Protein AF-A0A0T8UBR5-F1 (afdb_monomer)

InterPro domains:
  IPR018337 Cell wall/choline-binding repeat [PF19085] (29-69)
  IPR018337 Cell wall/choline-binding repeat [PS51170] (11-30)
  IPR018337 Cell wall/choline-binding repeat [PS51170] (32-51)

Organism: NCBI:txid257758

Solvent-accessible surface area (backbone atoms only — not comparable to full-atom values): 4221 Å² total; per-residue (Å²): 131,84,91,72,83,90,67,79,69,45,65,63,43,82,43,81,54,98,94,42,42,33,41,29,39,47,86,69,50,73,45,44,69,42,79,45,79,55,96,93,38,41,31,42,19,37,83,86,21,38,51,46,45,65,44,66,45,98,90,69,48,46,17,37,83,86,16,35,54,113

Secondary structure (DSSP, 8-state):
-----S---PPPEEEEETTEEEEE-TTSPBP-SEEEEETTEEEEE-TTSBBP-SEE-TTSPEE-TTSBB-

Radius of gyration: 14.47 Å; Cα contacts (8 Å, |Δi|>4): 135; chains: 1; bounding box: 36×30×38 Å

Mean predicted aligned error: 6.71 Å

Foldseek 3Di:
DDDDPDDPQQDWDWDDDPNFIAIAHSVRHTDEQDWDQDPNFIWHHHNVRTTDEQDADPVGFHHYNVRTTD

Structure (mmCIF, N/CA/C/O backbone):
data_AF-A0A0T8UBR5-F1
#
_entry.id   AF-A0A0T8UBR5-F1
#
loop_
_atom_site.group_PDB
_atom_site.id
_atom_site.type_symbol
_atom_site.label_atom_id
_atom_site.label_alt_id
_atom_site.label_comp_id
_atom_site.label_asym_id
_atom_site.label_entity_id
_atom_site.label_seq_id
_atom_site.pdbx_PDB_ins_code
_atom_site.Cartn_x
_atom_site.Cartn_y
_atom_site.Cartn_z
_atom_site.occupancy
_atom_site.B_iso_or_equiv
_atom_site.auth_seq_id
_atom_site.auth_comp_id
_atom_site.auth_asym_id
_atom_site.auth_atom_id
_atom_site.pdbx_PDB_model_num
ATOM 1 N N . MET A 1 1 ? 27.829 20.462 -24.996 1.00 41.47 1 MET A N 1
ATOM 2 C CA . MET A 1 1 ? 26.442 19.946 -24.998 1.00 41.47 1 MET A CA 1
ATOM 3 C C . MET A 1 1 ? 26.268 19.149 -23.720 1.00 41.47 1 MET A C 1
ATOM 5 O O . MET A 1 1 ? 27.168 18.393 -23.388 1.00 41.47 1 MET A O 1
ATOM 9 N N . ALA A 1 2 ? 25.222 19.452 -22.954 1.00 43.56 2 ALA A N 1
ATOM 10 C CA . ALA A 1 2 ? 25.068 19.078 -21.552 1.00 43.56 2 ALA A CA 1
ATOM 11 C C . ALA A 1 2 ? 25.285 17.580 -21.275 1.00 43.56 2 ALA A C 1
ATOM 13 O O . ALA A 1 2 ? 24.673 16.720 -21.903 1.00 43.56 2 ALA A O 1
ATOM 14 N N . SER A 1 3 ? 26.137 17.300 -20.290 1.00 55.50 3 SER A N 1
ATOM 15 C CA . SER A 1 3 ? 26.241 16.016 -19.611 1.00 55.50 3 SER A CA 1
ATOM 16 C C . SER A 1 3 ? 24.901 15.662 -18.970 1.00 55.50 3 SER A C 1
ATOM 18 O O . SER A 1 3 ? 24.511 16.318 -18.011 1.00 55.50 3 SER A O 1
ATOM 20 N N . ASN A 1 4 ? 24.217 14.630 -19.465 1.00 52.62 4 ASN A N 1
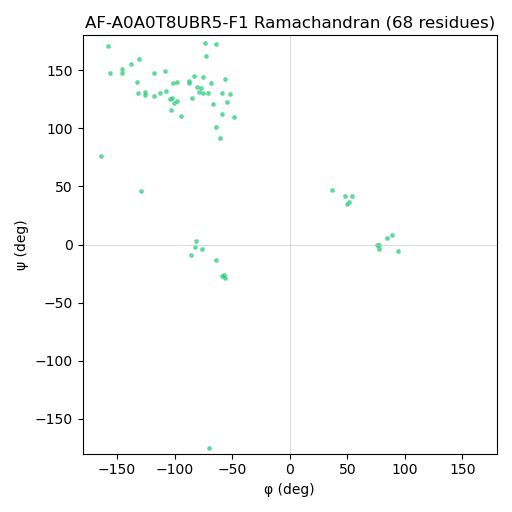ATOM 21 C CA . ASN A 1 4 ? 23.449 13.719 -18.613 1.00 52.62 4 ASN A CA 1
ATOM 22 C C . ASN A 1 4 ? 23.118 12.434 -19.388 1.00 52.62 4 ASN A C 1
ATOM 24 O O . ASN A 1 4 ? 22.008 12.247 -19.884 1.00 52.62 4 ASN A O 1
ATOM 28 N N . CYS A 1 5 ? 24.105 11.551 -19.542 1.00 42.75 5 CYS A N 1
ATOM 29 C CA . CYS A 1 5 ? 23.868 10.202 -20.041 1.00 4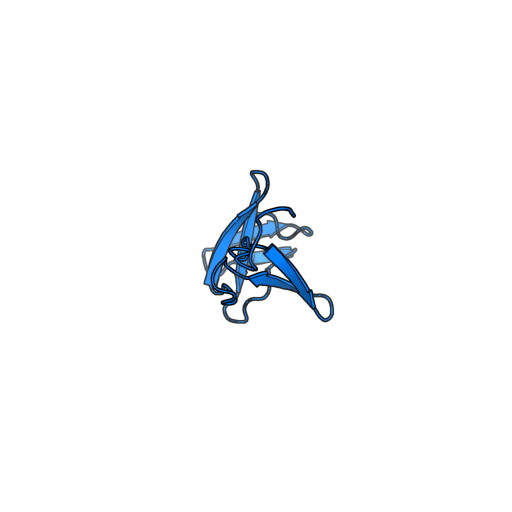2.75 5 CYS A CA 1
ATOM 30 C C . CYS A 1 5 ? 22.975 9.447 -19.043 1.00 42.75 5 CYS A C 1
ATOM 32 O O . CYS A 1 5 ? 23.449 9.002 -18.006 1.00 42.75 5 CYS A O 1
ATOM 34 N N . SER A 1 6 ? 21.683 9.346 -19.361 1.00 55.28 6 SER A N 1
ATOM 35 C CA . SER A 1 6 ? 20.822 8.159 -19.222 1.00 55.28 6 SER A CA 1
ATOM 36 C C . SER A 1 6 ? 21.042 7.250 -18.005 1.00 55.28 6 SER A C 1
ATOM 38 O O . SER A 1 6 ? 21.085 6.031 -18.130 1.00 55.28 6 SER A O 1
ATOM 40 N N . GLY A 1 7 ? 21.159 7.839 -16.821 1.00 48.84 7 GLY A N 1
ATOM 41 C CA . GLY A 1 7 ? 21.287 7.136 -15.550 1.00 48.84 7 GLY A CA 1
ATOM 42 C C . GLY A 1 7 ? 20.274 7.664 -14.551 1.00 48.84 7 GLY A C 1
ATOM 43 O O . GLY A 1 7 ? 20.646 7.985 -13.428 1.00 48.84 7 GLY A O 1
ATOM 44 N N . ALA A 1 8 ? 19.010 7.828 -14.964 1.00 55.25 8 ALA A N 1
ATOM 45 C CA . ALA A 1 8 ? 17.931 8.064 -14.016 1.00 55.25 8 ALA A CA 1
ATOM 46 C C . ALA A 1 8 ? 17.877 6.839 -13.098 1.00 55.25 8 ALA A C 1
ATOM 48 O O . ALA A 1 8 ? 17.253 5.832 -13.431 1.00 55.25 8 ALA A O 1
ATOM 49 N N . MET A 1 9 ? 18.601 6.898 -11.979 1.00 54.72 9 MET A N 1
ATOM 50 C CA . MET A 1 9 ? 18.388 6.016 -10.843 1.00 54.72 9 MET A CA 1
ATOM 51 C C . MET A 1 9 ? 16.883 6.083 -10.615 1.00 54.72 9 MET A C 1
ATOM 53 O O . MET A 1 9 ? 16.381 7.172 -10.324 1.00 54.72 9 MET A O 1
ATOM 57 N N . LYS A 1 10 ? 16.140 5.002 -10.901 1.00 58.62 10 LYS A N 1
ATOM 58 C CA . LYS A 1 10 ? 14.685 5.043 -10.734 1.00 58.62 10 LYS A CA 1
ATOM 59 C C . LYS A 1 10 ? 14.483 5.490 -9.290 1.00 58.62 10 LYS A C 1
ATOM 61 O O . LYS A 1 10 ? 15.089 4.930 -8.390 1.00 58.62 10 LYS A O 1
ATOM 66 N N . ALA A 1 11 ? 13.776 6.581 -9.052 1.00 72.94 11 ALA A N 1
ATOM 67 C CA . ALA A 1 11 ? 13.395 6.905 -7.690 1.00 72.94 11 ALA A CA 1
ATOM 68 C C . ALA A 1 11 ? 12.264 5.947 -7.322 1.00 72.94 11 ALA A C 1
ATOM 70 O O . ALA A 1 11 ? 11.452 5.598 -8.185 1.00 72.94 11 ALA A O 1
ATOM 71 N N . SER A 1 12 ? 12.213 5.503 -6.068 1.00 87.38 12 SER A N 1
ATOM 72 C CA . SER A 1 12 ? 11.063 4.734 -5.618 1.00 87.38 12 SER A CA 1
ATOM 73 C C . SER A 1 12 ? 9.798 5.577 -5.798 1.00 87.38 12 SER A C 1
ATOM 75 O O . SER A 1 12 ? 9.785 6.756 -5.435 1.00 87.38 12 SER A O 1
ATOM 77 N N . THR A 1 13 ? 8.764 5.020 -6.420 1.00 91.75 13 THR A N 1
ATOM 78 C CA . THR A 1 13 ? 7.603 5.799 -6.858 1.00 91.75 13 THR A CA 1
ATOM 79 C C . THR A 1 13 ? 6.303 5.017 -6.749 1.00 91.75 13 THR A C 1
ATOM 81 O O . THR A 1 13 ? 6.274 3.789 -6.870 1.00 91.75 13 THR A O 1
ATOM 84 N N . TRP A 1 14 ? 5.220 5.758 -6.532 1.00 92.81 14 TRP A N 1
ATOM 85 C CA . TRP A 1 14 ? 3.863 5.239 -6.527 1.00 92.81 14 TRP A CA 1
ATOM 86 C C . TRP A 1 14 ? 3.361 5.054 -7.957 1.00 92.81 14 TRP A C 1
ATOM 88 O O . TRP A 1 14 ? 3.441 5.957 -8.787 1.00 92.81 14 TRP A O 1
ATOM 98 N N . VAL A 1 15 ? 2.798 3.884 -8.228 1.00 93.56 15 VAL A N 1
ATOM 99 C CA . VAL A 1 15 ? 2.198 3.517 -9.509 1.00 93.56 15 VAL A CA 1
ATOM 100 C C . VAL A 1 15 ? 0.723 3.243 -9.279 1.00 93.56 15 VAL A C 1
ATOM 102 O O . VAL A 1 15 ? 0.367 2.448 -8.416 1.00 93.56 15 VAL A O 1
ATOM 105 N N . TYR A 1 16 ? -0.141 3.888 -10.054 1.00 93.62 16 TYR A N 1
ATOM 106 C CA . TYR A 1 16 ? -1.573 3.617 -10.036 1.00 93.62 16 TYR A CA 1
ATOM 107 C C . TYR A 1 16 ? -1.949 2.776 -11.250 1.00 93.62 16 TYR A C 1
ATOM 109 O O . TYR A 1 16 ? -1.828 3.241 -12.384 1.00 93.62 16 TYR A O 1
ATOM 117 N N . ASP A 1 17 ? -2.410 1.550 -11.014 1.00 92.00 17 ASP A N 1
ATOM 118 C CA . ASP A 1 17 ? -2.857 0.632 -12.062 1.00 92.00 17 ASP A CA 1
ATOM 119 C C . ASP A 1 17 ? -4.217 0.032 -11.693 1.00 92.00 17 ASP A C 1
ATOM 121 O O . 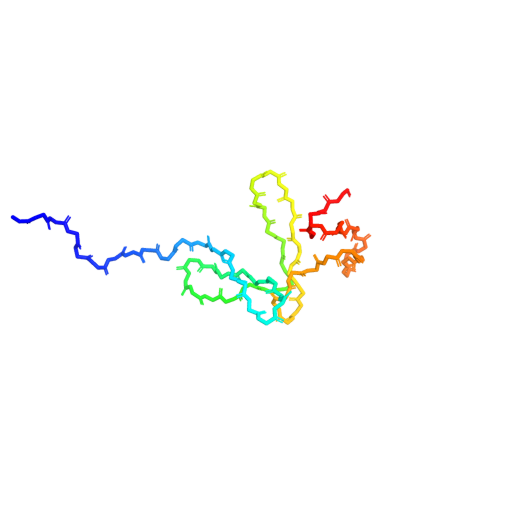ASP A 1 17 ? -4.426 -0.454 -10.581 1.00 92.00 17 ASP A O 1
ATOM 125 N N . LYS A 1 18 ? -5.166 0.078 -12.636 1.00 91.88 18 LYS A N 1
ATOM 126 C CA . LYS A 1 18 ? -6.495 -0.559 -12.526 1.00 91.88 18 LYS A CA 1
ATOM 127 C C . LYS A 1 18 ? -7.270 -0.268 -11.229 1.00 91.88 18 LYS A C 1
ATOM 129 O O . LYS A 1 18 ? -8.007 -1.123 -10.746 1.00 91.88 18 LYS A O 1
ATOM 134 N N . GLY A 1 19 ? -7.148 0.939 -10.676 1.00 91.44 19 GLY A N 1
ATOM 135 C CA . GLY A 1 19 ? -7.869 1.327 -9.453 1.00 91.44 19 GLY A CA 1
ATOM 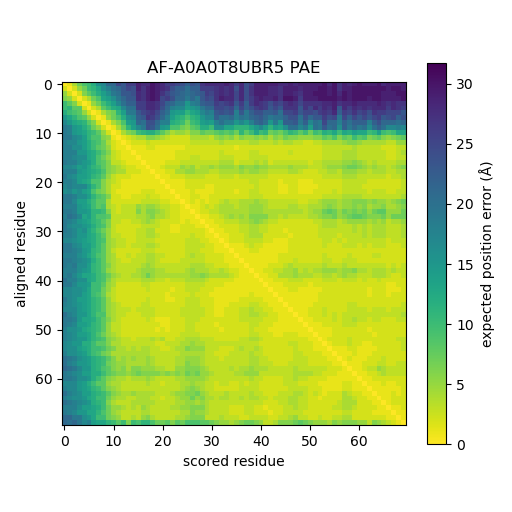136 C C . GLY A 1 19 ? -7.089 1.130 -8.151 1.00 91.44 19 GLY A C 1
ATOM 137 O O . GLY A 1 19 ? -7.552 1.550 -7.083 1.00 91.44 19 GLY A O 1
ATOM 138 N N . GLU A 1 20 ? -5.907 0.530 -8.249 1.00 94.62 20 GLU A N 1
ATOM 139 C CA . GLU A 1 20 ? -5.064 0.127 -7.133 1.00 94.62 20 GLU A CA 1
ATOM 140 C C . GLU A 1 20 ? -3.723 0.863 -7.178 1.00 94.62 20 GLU A C 1
ATOM 142 O O . GLU A 1 20 ? -3.200 1.192 -8.244 1.00 94.62 20 GLU A O 1
ATOM 147 N N . TRP A 1 21 ? -3.167 1.128 -5.999 1.00 95.06 21 TRP A N 1
ATOM 148 C CA . TRP A 1 21 ? -1.842 1.724 -5.861 1.00 95.06 21 TRP A CA 1
ATOM 149 C C . TRP A 1 21 ? -0.806 0.644 -5.595 1.00 95.06 21 TRP A C 1
ATOM 151 O O . TRP A 1 21 ? -1.045 -0.276 -4.821 1.00 95.06 21 TRP A O 1
ATOM 161 N N . TYR A 1 22 ? 0.354 0.794 -6.209 1.00 95.12 22 TYR A N 1
ATOM 162 C CA . TYR A 1 22 ? 1.523 -0.055 -6.063 1.00 95.12 22 TYR A CA 1
ATOM 163 C C . TYR A 1 22 ? 2.723 0.840 -5.807 1.00 95.12 22 TYR A C 1
ATOM 165 O O . TYR A 1 22 ? 2.712 2.025 -6.149 1.00 95.12 22 TYR A O 1
ATOM 173 N N . TYR A 1 23 ? 3.779 0.275 -5.246 1.00 94.31 23 TYR A N 1
ATOM 174 C CA . TYR A 1 23 ? 5.020 1.004 -5.058 1.00 94.31 23 TYR A CA 1
ATOM 175 C C . TYR A 1 23 ? 6.162 0.236 -5.692 1.00 94.31 23 TYR A C 1
ATOM 177 O O . TYR A 1 23 ? 6.320 -0.969 -5.484 1.00 94.31 23 TYR A O 1
ATOM 185 N N . VAL A 1 24 ? 6.951 0.946 -6.481 1.00 92.31 24 VAL A N 1
ATOM 186 C CA . VAL A 1 24 ? 8.097 0.385 -7.182 1.00 92.31 24 VAL A CA 1
ATOM 187 C C . VAL A 1 24 ? 9.343 1.007 -6.586 1.00 92.31 24 VAL A C 1
ATOM 189 O O . VAL A 1 24 ? 9.414 2.222 -6.432 1.00 92.31 24 VAL A O 1
ATOM 192 N N . SER A 1 25 ? 10.313 0.177 -6.225 1.00 89.12 25 SER A N 1
ATOM 193 C CA . SER A 1 25 ? 11.588 0.618 -5.679 1.00 89.12 25 SER A CA 1
ATOM 194 C C . SER A 1 25 ? 12.487 1.224 -6.756 1.00 89.12 25 SER A C 1
ATOM 196 O O . SER A 1 25 ? 12.229 1.140 -7.962 1.00 89.12 25 SER A O 1
ATOM 198 N N . SER A 1 26 ? 13.616 1.772 -6.324 1.00 85.38 26 SER A N 1
ATOM 199 C CA . SER A 1 26 ? 14.624 2.332 -7.216 1.00 85.38 26 SER A CA 1
ATOM 200 C C . SER A 1 26 ? 15.312 1.339 -8.154 1.00 85.38 26 SER A C 1
ATOM 202 O O . SER A 1 26 ? 15.956 1.734 -9.126 1.00 85.38 26 SER A O 1
ATOM 204 N N . SER A 1 27 ? 15.160 0.037 -7.918 1.00 84.44 27 SER A N 1
ATOM 205 C CA . SER A 1 27 ? 15.604 -0.992 -8.862 1.00 84.44 27 SER A CA 1
ATOM 206 C C . SER A 1 27 ? 14.556 -1.292 -9.939 1.00 84.44 27 SER A C 1
ATOM 208 O O . SER A 1 27 ? 14.840 -1.985 -10.914 1.00 84.44 27 SER A O 1
ATOM 210 N N . GLY A 1 28 ? 13.340 -0.751 -9.811 1.00 83.44 28 GLY A N 1
ATOM 211 C CA . GLY A 1 28 ? 12.201 -1.122 -10.644 1.00 83.44 28 GLY A CA 1
ATOM 212 C C . GLY A 1 28 ? 11.449 -2.359 -10.148 1.00 83.44 28 GLY A C 1
ATOM 213 O O . GLY A 1 28 ? 10.543 -2.809 -10.844 1.00 83.44 28 GLY A O 1
ATOM 214 N N . ALA A 1 29 ? 11.807 -2.907 -8.983 1.00 89.00 29 ALA A N 1
ATOM 215 C CA . ALA A 1 29 ? 11.082 -4.015 -8.370 1.00 89.00 29 ALA A CA 1
ATOM 216 C C . ALA A 1 29 ? 9.838 -3.503 -7.630 1.00 89.00 29 ALA A C 1
ATOM 218 O O . ALA A 1 29 ? 9.905 -2.511 -6.907 1.00 89.00 29 ALA A O 1
ATOM 219 N N . MET A 1 30 ? 8.704 -4.183 -7.793 1.00 91.38 30 MET A N 1
ATOM 220 C CA . MET A 1 30 ? 7.497 -3.894 -7.017 1.00 91.38 30 MET A CA 1
ATOM 221 C C . MET A 1 30 ? 7.693 -4.350 -5.569 1.00 91.38 30 MET A C 1
ATOM 223 O O . MET A 1 30 ? 8.114 -5.484 -5.337 1.00 91.38 30 MET A O 1
ATOM 227 N N . LEU A 1 31 ? 7.390 -3.479 -4.609 1.00 93.31 31 LEU A N 1
ATOM 228 C CA . LEU A 1 31 ? 7.408 -3.823 -3.189 1.00 93.31 31 LEU A CA 1
ATOM 229 C C . LEU A 1 31 ? 6.086 -4.496 -2.785 1.00 93.31 31 LEU A C 1
ATOM 231 O O . LEU A 1 31 ? 5.025 -4.183 -3.325 1.00 93.31 31 LEU A O 1
ATOM 235 N N . ALA A 1 32 ? 6.161 -5.450 -1.858 1.00 95.00 32 ALA A N 1
ATOM 236 C CA . ALA A 1 32 ? 5.036 -6.258 -1.391 1.00 95.00 32 ALA A CA 1
ATOM 237 C C . ALA A 1 32 ? 5.325 -6.804 0.015 1.00 95.00 32 ALA A C 1
ATOM 239 O O . ALA A 1 32 ? 6.474 -7.113 0.320 1.00 95.00 32 ALA A O 1
ATOM 240 N N . ASN A 1 33 ? 4.284 -6.964 0.838 1.00 94.62 33 A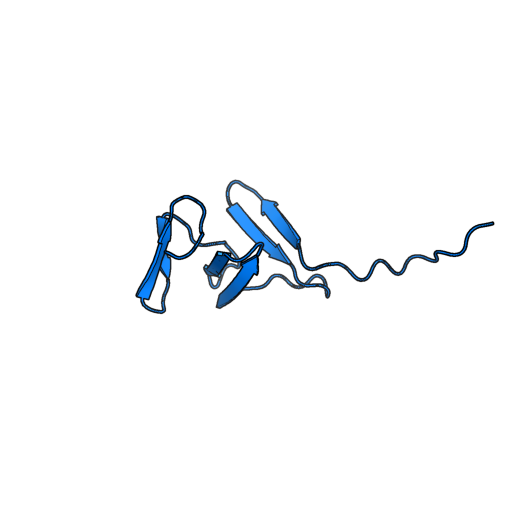SN A N 1
ATOM 241 C CA . ASN A 1 33 ? 4.377 -7.258 2.280 1.00 94.62 33 ASN A CA 1
ATOM 242 C C . ASN A 1 33 ? 5.293 -6.287 3.040 1.00 94.62 33 ASN A C 1
ATOM 244 O O . ASN A 1 33 ? 6.024 -6.699 3.937 1.00 94.62 33 ASN A O 1
ATOM 248 N N . ASP A 1 34 ? 5.281 -5.012 2.657 1.00 94.25 34 ASP A N 1
ATOM 249 C CA . ASP A 1 34 ? 6.233 -4.032 3.174 1.00 94.25 34 ASP A CA 1
ATOM 250 C C . ASP A 1 34 ? 5.557 -2.697 3.496 1.00 94.25 34 ASP A C 1
ATOM 252 O O . ASP A 1 34 ? 4.503 -2.352 2.942 1.00 94.25 34 ASP A O 1
ATOM 256 N N . TRP A 1 35 ? 6.178 -1.950 4.404 1.00 93.88 35 TRP A N 1
ATOM 257 C CA . TRP A 1 35 ? 5.714 -0.659 4.887 1.00 93.88 35 TRP A CA 1
ATOM 258 C C . TRP A 1 35 ? 6.483 0.467 4.200 1.00 93.88 35 TRP A C 1
ATOM 260 O O . TRP A 1 35 ? 7.699 0.595 4.323 1.00 93.88 35 TRP A O 1
ATOM 270 N N . ILE A 1 36 ? 5.758 1.350 3.524 1.00 93.69 36 ILE A N 1
ATOM 271 C CA . ILE A 1 36 ? 6.314 2.517 2.845 1.00 93.69 36 ILE A CA 1
ATOM 272 C C . ILE A 1 36 ? 6.019 3.761 3.657 1.00 93.69 36 ILE A C 1
ATOM 274 O O . ILE A 1 36 ? 4.862 4.070 3.941 1.00 93.69 36 ILE A O 1
ATOM 278 N N . LYS A 1 37 ? 7.067 4.512 3.987 1.00 93.00 37 LYS A N 1
ATOM 279 C CA . LYS A 1 37 ? 6.926 5.846 4.559 1.00 93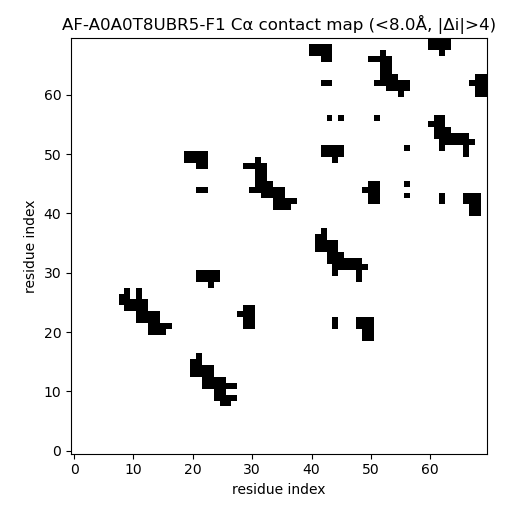.00 37 LYS A CA 1
ATOM 280 C C . LYS A 1 37 ? 6.998 6.884 3.448 1.00 93.00 37 LYS A C 1
ATOM 282 O O . LYS A 1 37 ? 8.067 7.120 2.893 1.00 93.00 37 LYS A O 1
ATOM 287 N N . ASP A 1 38 ? 5.875 7.531 3.168 1.00 89.75 38 ASP A N 1
ATOM 288 C CA . ASP A 1 38 ? 5.777 8.615 2.193 1.00 89.75 38 ASP A CA 1
ATOM 289 C C . ASP A 1 38 ? 5.167 9.858 2.849 1.00 89.75 38 ASP A C 1
ATOM 291 O O . ASP A 1 38 ? 4.142 9.789 3.529 1.00 89.75 38 ASP A O 1
ATOM 295 N N . ASN A 1 39 ? 5.845 10.999 2.701 1.00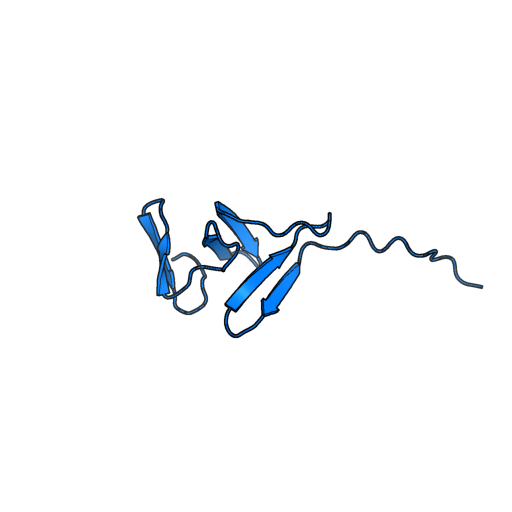 89.06 39 ASN A N 1
ATOM 296 C CA . ASN A 1 39 ? 5.425 12.291 3.252 1.00 89.06 39 ASN A CA 1
ATOM 297 C C . ASN A 1 39 ? 4.997 12.246 4.741 1.00 89.06 39 ASN A C 1
ATOM 299 O O . ASN A 1 39 ? 3.985 12.817 5.146 1.00 89.06 39 ASN A O 1
ATOM 303 N N . GLY A 1 40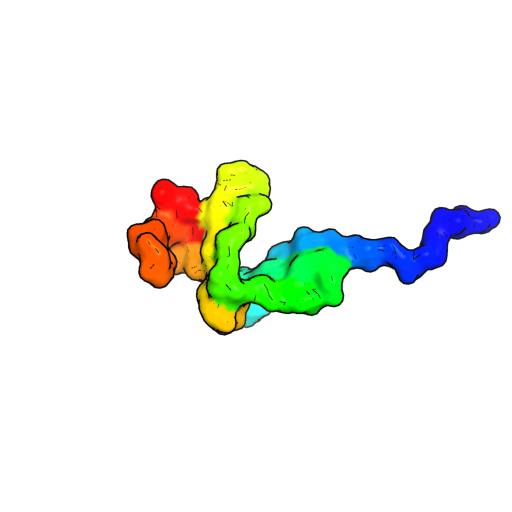 ? 5.745 11.499 5.563 1.00 91.75 40 GLY A N 1
ATOM 304 C CA . GLY A 1 40 ? 5.478 11.350 7.000 1.00 91.75 40 GLY A CA 1
ATOM 305 C C . GLY A 1 40 ? 4.340 10.389 7.363 1.00 91.75 40 GLY A C 1
ATOM 306 O O . GLY A 1 40 ? 4.095 10.185 8.550 1.00 91.75 40 GLY A O 1
ATOM 307 N N . LYS A 1 41 ? 3.684 9.769 6.380 1.00 94.06 41 LYS A N 1
ATOM 308 C CA . LYS A 1 41 ? 2.633 8.764 6.569 1.00 94.06 41 LYS A CA 1
ATOM 309 C C . LYS A 1 41 ? 3.140 7.384 6.177 1.00 94.06 41 LYS A C 1
ATOM 311 O O . LYS A 1 41 ? 3.988 7.255 5.299 1.00 94.06 41 LYS A O 1
ATOM 316 N N . TRP A 1 42 ? 2.611 6.364 6.836 1.00 95.00 42 TRP A N 1
ATOM 317 C CA . TRP A 1 42 ? 2.934 4.973 6.549 1.00 95.00 42 TRP A CA 1
ATOM 318 C C . TRP A 1 42 ? 1.835 4.328 5.719 1.00 95.00 42 TRP A C 1
ATOM 320 O O . TRP A 1 42 ? 0.658 4.543 5.989 1.00 95.00 42 TRP A O 1
ATOM 330 N N . TYR A 1 43 ? 2.222 3.533 4.734 1.00 95.56 43 TYR A N 1
ATOM 331 C CA . TYR A 1 43 ? 1.333 2.817 3.830 1.00 95.56 43 TYR A CA 1
ATOM 332 C C . TYR A 1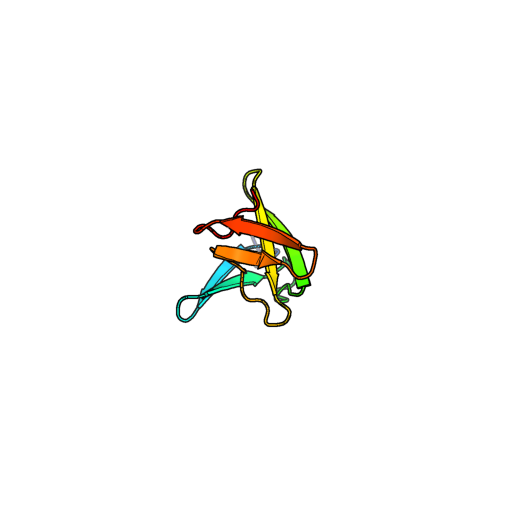 43 ? 1.804 1.373 3.741 1.00 95.56 43 TYR A C 1
ATOM 334 O O . TYR A 1 43 ? 3.005 1.130 3.668 1.00 95.56 43 TYR A O 1
ATOM 342 N N . TYR A 1 44 ? 0.883 0.417 3.727 1.00 96.19 44 TYR A N 1
ATOM 343 C CA . TYR A 1 44 ? 1.238 -0.998 3.662 1.00 96.19 44 TYR A CA 1
ATOM 344 C C . TYR A 1 44 ? 0.932 -1.582 2.290 1.00 96.19 44 TYR A C 1
ATOM 346 O O . TYR A 1 44 ? -0.178 -1.413 1.777 1.00 96.19 44 TYR A O 1
ATOM 354 N N . LEU A 1 45 ? 1.888 -2.306 1.717 1.00 95.88 45 LEU A N 1
ATOM 355 C CA . LEU A 1 45 ? 1.704 -3.069 0.488 1.00 95.88 45 LEU A CA 1
ATOM 356 C C . LEU A 1 45 ? 1.426 -4.524 0.843 1.00 95.88 45 LEU A C 1
ATOM 358 O O . LEU A 1 45 ? 2.231 -5.175 1.499 1.00 95.88 45 LEU A O 1
ATOM 362 N N . ALA A 1 46 ? 0.303 -5.056 0.377 1.00 95.00 46 ALA A N 1
ATOM 363 C CA . ALA A 1 46 ? -0.042 -6.463 0.506 1.00 95.00 46 ALA A CA 1
ATOM 364 C C . ALA A 1 46 ? 0.934 -7.365 -0.266 1.00 95.00 46 ALA A C 1
ATOM 366 O O . ALA A 1 46 ? 1.740 -6.900 -1.073 1.00 95.00 46 ALA A O 1
ATOM 367 N N . SER A 1 47 ? 0.805 -8.680 -0.094 1.00 94.19 47 SER A N 1
ATOM 368 C CA . SER A 1 47 ? 1.591 -9.675 -0.837 1.00 94.19 47 SER A CA 1
ATOM 369 C C . SER A 1 47 ? 1.457 -9.580 -2.356 1.00 94.19 47 SER A C 1
ATOM 371 O O . SER A 1 47 ? 2.383 -9.925 -3.082 1.00 94.19 47 SER A O 1
ATOM 373 N N . SER A 1 48 ? 0.333 -9.057 -2.849 1.00 93.00 48 SER A N 1
ATOM 374 C CA . SER A 1 48 ? 0.117 -8.783 -4.270 1.00 93.00 48 SER A CA 1
ATOM 375 C C . SER A 1 48 ? 0.743 -7.464 -4.751 1.00 93.00 48 SER A C 1
ATOM 377 O O . SER A 1 48 ? 0.492 -7.065 -5.884 1.00 93.00 48 SER A O 1
ATOM 379 N N . GLY A 1 49 ? 1.454 -6.736 -3.884 1.00 93.88 49 GLY A N 1
ATOM 380 C CA . GLY A 1 49 ? 1.999 -5.393 -4.125 1.00 93.88 49 GLY A CA 1
ATOM 381 C C . GLY A 1 49 ? 0.981 -4.254 -4.065 1.00 93.88 49 GLY A C 1
ATOM 382 O O . GLY A 1 49 ? 1.344 -3.096 -4.249 1.00 93.88 49 GLY A O 1
ATOM 383 N N . LYS A 1 50 ? -0.295 -4.564 -3.806 1.00 95.62 50 LYS A N 1
ATOM 384 C CA . LYS A 1 50 ? -1.368 -3.567 -3.714 1.00 95.62 50 LYS A CA 1
ATOM 385 C C . LYS A 1 50 ? -1.298 -2.841 -2.383 1.00 95.62 50 LYS A C 1
ATOM 387 O O . LYS A 1 50 ? -1.206 -3.482 -1.339 1.00 95.62 50 LYS A O 1
ATOM 392 N N . MET A 1 51 ? -1.430 -1.528 -2.406 1.00 95.81 51 MET A N 1
ATOM 393 C CA . MET A 1 51 ? -1.567 -0.718 -1.209 1.00 95.81 51 MET A CA 1
ATOM 394 C C . MET A 1 51 ? -2.898 -1.022 -0.523 1.00 95.81 51 MET A C 1
ATOM 396 O O . MET A 1 51 ? -3.970 -0.821 -1.099 1.00 95.81 51 MET A O 1
ATOM 400 N N . LEU A 1 52 ? -2.835 -1.467 0.727 1.00 95.75 52 LEU A N 1
ATOM 401 C CA . LEU A 1 52 ? -4.025 -1.617 1.548 1.00 95.75 52 LEU A CA 1
ATOM 402 C C . LEU A 1 52 ? -4.602 -0.237 1.883 1.00 95.75 52 LEU A C 1
ATOM 404 O O . LEU A 1 52 ? -3.877 0.702 2.205 1.00 95.75 52 LEU A O 1
ATOM 408 N N . ARG A 1 53 ? -5.930 -0.120 1.832 1.00 95.38 53 ARG A N 1
ATOM 409 C CA . ARG A 1 53 ? -6.682 1.050 2.300 1.00 95.38 53 ARG A CA 1
ATOM 410 C C . ARG A 1 53 ? -8.009 0.612 2.881 1.00 95.38 53 ARG A C 1
ATOM 412 O O . ARG A 1 53 ? -8.614 -0.333 2.381 1.00 95.38 53 ARG A O 1
ATOM 419 N N . ASN A 1 54 ? -8.479 1.345 3.883 1.00 95.06 54 ASN A N 1
ATOM 420 C CA . ASN A 1 54 ? -9.758 1.105 4.544 1.00 95.06 54 ASN A CA 1
ATOM 421 C C . ASN A 1 54 ? -9.892 -0.338 5.071 1.00 95.06 54 ASN A C 1
ATOM 423 O O . ASN A 1 54 ? -10.926 -0.978 4.886 1.00 95.06 54 ASN A O 1
ATOM 427 N N . THR A 1 55 ? -8.816 -0.871 5.652 1.00 95.25 55 THR A N 1
ATOM 428 C CA . THR A 1 55 ? -8.729 -2.255 6.143 1.00 95.25 55 THR A CA 1
ATOM 429 C C . THR A 1 55 ? -7.636 -2.379 7.207 1.00 95.25 55 THR A C 1
ATOM 431 O O . THR A 1 55 ? -6.852 -1.454 7.408 1.00 95.25 55 THR A O 1
ATOM 434 N N . TYR A 1 56 ? -7.568 -3.528 7.875 1.00 94.19 56 TYR A N 1
ATOM 435 C CA . TYR A 1 56 ? -6.457 -3.890 8.753 1.00 94.19 56 TYR A CA 1
ATOM 436 C C . TYR A 1 56 ? -5.342 -4.580 7.959 1.00 94.19 56 TYR A C 1
ATOM 438 O O . TYR A 1 56 ? -5.617 -5.370 7.050 1.00 94.19 56 TYR A O 1
ATOM 446 N N . THR A 1 57 ? -4.089 -4.269 8.287 1.00 93.12 57 THR A N 1
ATOM 447 C CA . THR A 1 57 ? -2.913 -4.990 7.796 1.00 93.12 57 THR A CA 1
ATOM 448 C C . THR A 1 57 ? -2.810 -6.362 8.474 1.00 93.12 57 THR A C 1
ATOM 450 O O . THR A 1 57 ? -3.419 -6.570 9.528 1.00 93.12 57 THR A O 1
ATOM 453 N N . PRO A 1 58 ? -2.027 -7.307 7.920 1.00 90.81 58 PRO A N 1
ATOM 454 C CA . PRO A 1 58 ? -1.751 -8.590 8.573 1.00 90.81 58 PRO A CA 1
ATOM 455 C C . PRO A 1 58 ? -1.141 -8.441 9.974 1.00 90.81 58 PRO A C 1
ATOM 457 O O . PRO A 1 58 ? -1.370 -9.279 10.838 1.00 90.81 58 PRO A O 1
ATOM 460 N N . ASP A 1 59 ? -0.416 -7.345 10.207 1.00 88.94 59 ASP A N 1
ATOM 461 C CA . ASP A 1 59 ? 0.167 -6.981 11.502 1.00 88.94 59 ASP A CA 1
ATOM 462 C C . ASP A 1 59 ? -0.856 -6.410 12.507 1.00 88.94 59 ASP A C 1
ATOM 464 O O . ASP A 1 59 ? -0.507 -6.122 13.650 1.00 88.94 59 ASP A O 1
ATOM 468 N N . GLY A 1 60 ? -2.117 -6.219 12.101 1.00 92.06 60 GLY A N 1
ATOM 469 C CA . GLY A 1 60 ? -3.190 -5.706 12.958 1.00 92.06 60 GLY A CA 1
ATOM 470 C C . GLY A 1 60 ? -3.327 -4.180 12.991 1.00 92.06 60 GLY A C 1
ATOM 471 O O . GLY A 1 60 ? -4.123 -3.660 13.773 1.00 92.06 60 GLY A O 1
ATOM 472 N N . TYR A 1 61 ? -2.611 -3.443 12.137 1.00 93.69 61 TYR A N 1
ATOM 473 C CA . TYR A 1 61 ? -2.716 -1.983 12.060 1.00 93.69 61 TYR A CA 1
ATOM 474 C C . TYR A 1 61 ? -3.823 -1.549 11.104 1.00 93.69 61 TYR A C 1
ATOM 476 O O . TYR A 1 61 ? -3.965 -2.101 10.017 1.00 93.69 61 TYR A O 1
ATOM 484 N N . TYR A 1 62 ? -4.599 -0.530 11.469 1.00 94.00 62 TYR A N 1
ATOM 485 C CA . TYR A 1 62 ? -5.631 0.003 10.582 1.00 94.00 62 TYR A CA 1
ATOM 486 C C . TYR A 1 62 ? -5.047 1.029 9.606 1.00 94.00 62 TYR A C 1
ATOM 488 O O . TYR A 1 62 ? -4.432 2.015 10.012 1.00 94.00 62 TYR A O 1
ATOM 496 N N . VAL A 1 63 ? -5.274 0.821 8.311 1.00 94.94 63 VAL A N 1
ATOM 497 C CA . VAL A 1 63 ? -4.993 1.812 7.268 1.00 94.94 63 VAL A CA 1
ATOM 498 C C . VAL A 1 63 ? -6.296 2.472 6.832 1.00 94.94 63 VAL A C 1
ATOM 500 O O . VAL A 1 63 ? -7.263 1.808 6.453 1.00 94.94 63 VAL A O 1
ATOM 503 N N . GLY A 1 64 ? -6.334 3.803 6.873 1.00 94.56 64 GLY A N 1
ATOM 504 C CA . GLY A 1 64 ? -7.518 4.592 6.546 1.00 94.56 64 GLY A CA 1
ATOM 505 C C . GLY A 1 64 ? -7.872 4.571 5.056 1.00 94.56 64 GLY A C 1
ATOM 506 O O . GLY A 1 64 ? -7.233 3.910 4.236 1.00 94.56 64 GLY A O 1
ATOM 507 N N . LYS A 1 65 ? -8.885 5.350 4.660 1.00 92.81 65 LYS A N 1
ATOM 508 C CA . LYS A 1 65 ? -9.369 5.420 3.265 1.00 92.81 65 LYS A CA 1
ATOM 509 C C . LYS A 1 65 ? -8.302 5.860 2.252 1.00 92.81 65 LYS A C 1
ATOM 511 O O . LYS A 1 65 ? -8.370 5.477 1.087 1.00 92.81 65 LYS A O 1
ATOM 516 N N . SER A 1 66 ? -7.310 6.635 2.691 1.00 91.75 66 SER A N 1
ATOM 517 C CA . SER A 1 66 ? -6.157 7.031 1.873 1.00 91.75 66 SER A CA 1
ATOM 518 C C . SER A 1 66 ? -5.049 5.974 1.810 1.00 91.75 66 SER A C 1
ATOM 520 O O . SER A 1 66 ? -4.040 6.219 1.164 1.00 91.75 66 SER A O 1
ATOM 522 N N . GLY A 1 67 ? -5.190 4.845 2.511 1.00 92.25 67 GLY A N 1
ATOM 523 C CA . GLY A 1 67 ? -4.126 3.856 2.713 1.00 92.25 67 GLY A CA 1
ATOM 524 C C . GLY A 1 67 ? -3.094 4.243 3.769 1.00 92.25 67 GLY A C 1
ATOM 525 O O . GLY A 1 67 ? -2.211 3.452 4.078 1.00 92.25 67 GLY A O 1
ATOM 526 N N . ALA A 1 68 ? -3.216 5.444 4.339 1.00 94.75 68 ALA A N 1
ATOM 527 C CA . ALA A 1 68 ? -2.340 5.897 5.404 1.00 94.75 68 ALA A CA 1
ATOM 528 C C . ALA A 1 68 ? -2.719 5.205 6.716 1.00 94.75 68 ALA A C 1
ATOM 530 O O . ALA A 1 68 ? -3.893 5.201 7.096 1.00 94.75 68 ALA A O 1
ATOM 531 N N . TRP A 1 69 ? -1.727 4.654 7.400 1.00 93.25 69 TRP A N 1
ATOM 532 C CA . TRP A 1 69 ? -1.840 4.156 8.763 1.00 93.25 69 TRP A CA 1
ATOM 533 C C . TRP A 1 69 ? -2.330 5.252 9.715 1.00 93.25 69 TRP A C 1
ATOM 535 O O . TRP A 1 69 ? -1.975 6.426 9.545 1.00 93.25 69 TRP A O 1
ATOM 545 N N . GLN A 1 70 ? -3.169 4.852 10.674 1.00 86.88 70 GLN A N 1
ATOM 546 C CA . GLN A 1 70 ? -3.753 5.702 11.712 1.00 86.88 70 GLN A CA 1
ATOM 547 C C . GLN A 1 70 ? -3.311 5.287 13.112 1.00 86.88 70 GLN A C 1
ATOM 549 O O . GLN A 1 70 ? -3.177 4.065 13.353 1.00 86.88 70 GLN A O 1
#

Nearest PDB structures (foldseek):
  7pl2-assembly1_A  TM=9.488E-01  e=1.478E-06  Streptococcus pneumoniae R6
  7pl5-assembly1_AAA  TM=9.367E-01  e=1.919E-06  Streptococcus pneumoniae R6
  2ixu-assembly1_A  TM=7.648E-01  e=1.552E-05  Streptococcus phage Cp1
  2j8g-assembly1_A  TM=7.621E-01  e=1.656E-05  Streptococcus phage Cp1
  1oba-assembly1_A  TM=7.563E-01  e=2.151E-05  Streptococcus phage Cp1

pLDDT: mean 86.46, std 15.12, range [41.47, 96.19]

Sequence (70 aa):
MASNCSGAMKASTWVYDKGEWYYVSSSGAMLANDWIKDNGKWYYLASSGKMLRNTYTPDGYYVGKSGAWQ